Protein AF-A0A1Y1RGI3-F1 (afdb_monomer)

Secondary structure (DSSP, 8-state):
----HHHHHHHHHHHHHHH--TTEEEEEEE--SS-SS---EEEEEETTEEEEEEE-SSSSSS-SEEEEE-SSSEEEEEE-SSSSSS---

Solvent-accessible surface area (backbone atoms only — not comparable to full-atom values): 5340 Å² total; per-residue (Å²): 132,87,77,40,43,70,61,55,46,54,51,48,54,56,49,48,64,70,68,48,60,104,49,69,74,41,75,48,74,38,62,83,67,85,81,77,81,53,64,30,35,39,39,36,23,42,92,91,38,73,38,33,39,39,30,24,90,81,75,75,88,51,71,32,31,39,37,37,36,56,98,91,40,85,72,44,78,48,38,28,91,81,73,80,48,47,63,78,114

Structure (mmCIF, N/CA/C/O backbone):
data_AF-A0A1Y1RGI3-F1
#
_entry.id   AF-A0A1Y1RGI3-F1
#
loop_
_atom_site.group_PDB
_atom_site.id
_atom_site.type_symbol
_atom_site.label_atom_id
_atom_site.label_alt_id
_atom_site.label_comp_id
_atom_site.label_asym_id
_atom_site.label_entity_id
_atom_site.label_seq_id
_atom_site.pdbx_PDB_ins_code
_atom_site.Cartn_x
_atom_site.Cartn_y
_atom_site.Cartn_z
_atom_site.occupancy
_atom_site.B_iso_or_equiv
_atom_site.auth_seq_id
_atom_site.auth_comp_id
_atom_site.auth_asym_id
_atom_site.auth_atom_id
_atom_site.pdbx_PDB_model_num
ATOM 1 N N . MET A 1 1 ? -1.101 -26.466 -1.959 1.00 39.41 1 MET A N 1
ATOM 2 C CA . MET A 1 1 ? -1.438 -25.714 -3.185 1.00 39.41 1 MET A CA 1
ATOM 3 C C . MET A 1 1 ? -0.964 -24.286 -2.947 1.00 39.41 1 MET A C 1
ATOM 5 O O . MET A 1 1 ? -1.512 -23.651 -2.060 1.00 39.41 1 MET A O 1
ATOM 9 N N . LYS A 1 2 ? 0.129 -23.837 -3.579 1.00 51.06 2 LYS A N 1
ATOM 10 C CA . LYS A 1 2 ? 0.631 -22.465 -3.383 1.00 51.06 2 LYS A CA 1
ATOM 11 C C . LYS A 1 2 ? -0.252 -21.534 -4.214 1.00 51.06 2 LYS A C 1
ATOM 13 O O . LYS A 1 2 ? -0.182 -21.584 -5.440 1.00 51.06 2 LYS A O 1
ATOM 18 N N . LEU A 1 3 ? -1.155 -20.796 -3.571 1.00 53.62 3 LEU A N 1
ATOM 19 C CA . LEU A 1 3 ? -1.925 -19.763 -4.261 1.00 53.62 3 LEU A CA 1
ATOM 20 C C . LEU A 1 3 ? -0.972 -18.618 -4.614 1.00 53.62 3 LEU A C 1
ATOM 22 O O . LEU A 1 3 ? -0.212 -18.165 -3.765 1.00 53.62 3 LEU A O 1
ATOM 26 N N . ARG A 1 4 ? -0.998 -18.197 -5.878 1.00 69.88 4 ARG A N 1
ATOM 27 C CA . ARG A 1 4 ? -0.234 -17.051 -6.386 1.00 69.88 4 ARG A CA 1
ATOM 28 C C . ARG A 1 4 ? -0.975 -15.772 -5.997 1.00 69.88 4 ARG A C 1
ATOM 30 O O . ARG A 1 4 ? -2.209 -15.785 -6.015 1.00 69.88 4 ARG A O 1
ATOM 37 N N . ILE A 1 5 ? -0.259 -14.690 -5.698 1.00 67.69 5 ILE A N 1
ATOM 38 C CA . ILE A 1 5 ? -0.819 -13.382 -5.307 1.00 67.69 5 ILE A CA 1
ATOM 39 C C . ILE A 1 5 ? -1.944 -12.951 -6.243 1.00 67.69 5 ILE A C 1
ATOM 41 O O . ILE A 1 5 ? -3.052 -12.684 -5.790 1.00 67.69 5 ILE A O 1
ATOM 45 N N . VAL A 1 6 ? -1.713 -13.042 -7.555 1.00 64.31 6 VAL A N 1
ATOM 46 C CA . VAL A 1 6 ? -2.693 -12.685 -8.596 1.00 64.31 6 VAL A CA 1
ATOM 47 C C . VAL A 1 6 ? -4.032 -13.409 -8.405 1.00 64.31 6 VAL A C 1
ATOM 49 O O . VAL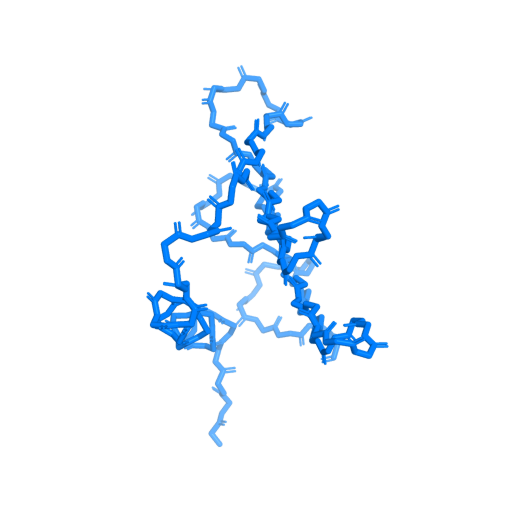 A 1 6 ?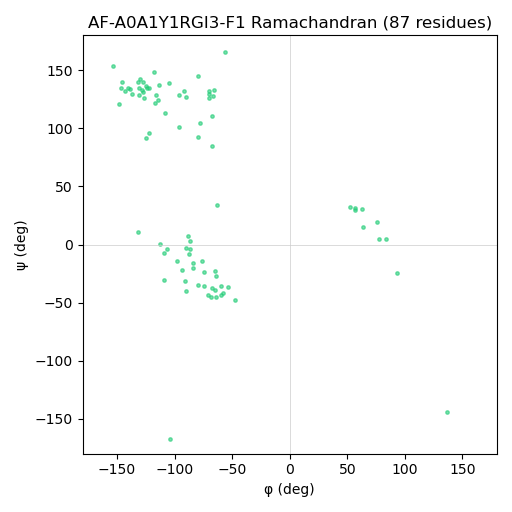 -5.105 -12.852 -8.622 1.00 64.31 6 VAL A O 1
ATOM 52 N N . GLN A 1 7 ? -3.982 -14.662 -7.960 1.00 64.88 7 GLN A N 1
ATOM 53 C CA . GLN A 1 7 ? -5.158 -15.507 -7.786 1.00 64.88 7 GLN A CA 1
ATOM 54 C C . GLN A 1 7 ? -5.900 -15.194 -6.483 1.00 64.88 7 GLN A C 1
ATOM 56 O O . GLN A 1 7 ? -7.127 -15.239 -6.455 1.00 64.88 7 GLN A O 1
ATOM 61 N N . PHE A 1 8 ? -5.172 -14.834 -5.423 1.00 68.31 8 PHE A N 1
ATOM 62 C CA . PHE A 1 8 ? -5.763 -14.353 -4.173 1.00 68.31 8 PHE A CA 1
ATOM 63 C C . PHE A 1 8 ? -6.428 -12.984 -4.375 1.00 68.31 8 PHE A C 1
ATOM 65 O O . PHE A 1 8 ? -7.532 -12.741 -3.896 1.00 68.31 8 PHE A O 1
ATOM 72 N N . MET A 1 9 ? -5.812 -12.131 -5.190 1.00 66.25 9 MET A N 1
ATOM 73 C CA . MET A 1 9 ? -6.303 -10.789 -5.492 1.00 66.25 9 MET A CA 1
ATOM 74 C C . MET A 1 9 ? -7.498 -10.773 -6.433 1.00 66.25 9 MET A C 1
ATOM 76 O O . MET A 1 9 ? -8.406 -9.980 -6.213 1.00 66.25 9 MET A O 1
ATOM 80 N N . MET A 1 10 ? -7.575 -11.677 -7.417 1.00 66.44 10 MET A N 1
ATOM 81 C CA . MET A 1 10 ? -8.807 -11.857 -8.198 1.00 66.44 10 MET A CA 1
ATOM 82 C C . MET A 1 10 ? -9.994 -12.210 -7.297 1.00 66.44 10 MET A C 1
ATOM 84 O O . MET A 1 10 ? -11.090 -11.689 -7.486 1.00 66.44 10 MET A O 1
ATOM 88 N N . ILE A 1 11 ? -9.774 -13.078 -6.306 1.00 69.62 11 ILE A N 1
ATOM 89 C CA . ILE A 1 11 ? -10.818 -13.478 -5.361 1.00 69.62 11 ILE A CA 1
ATOM 90 C C . ILE A 1 11 ? -11.189 -12.299 -4.459 1.00 69.62 11 ILE A C 1
ATOM 92 O O . ILE A 1 11 ? -12.371 -12.021 -4.291 1.00 69.62 11 ILE A O 1
ATOM 96 N N . ILE A 1 12 ? -10.205 -11.567 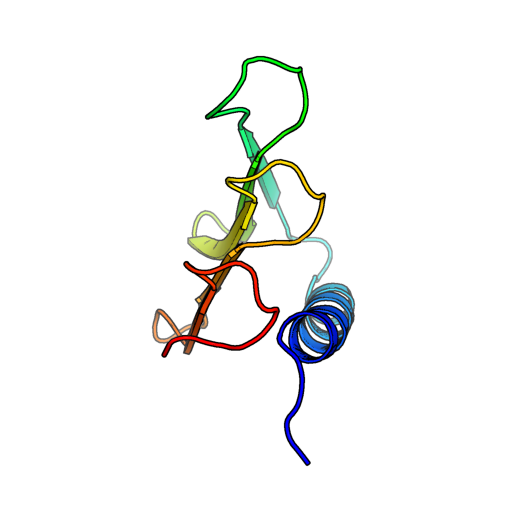-3.932 1.00 67.12 12 ILE A N 1
ATOM 97 C CA . ILE A 1 12 ? -10.451 -10.392 -3.089 1.00 67.12 12 ILE A CA 1
ATOM 98 C C . ILE A 1 12 ? -11.163 -9.281 -3.863 1.00 67.12 12 ILE A C 1
ATOM 100 O O . ILE A 1 12 ? -12.145 -8.753 -3.362 1.00 67.12 12 ILE A O 1
ATOM 104 N N . SER A 1 13 ? -10.743 -8.967 -5.090 1.00 64.81 13 SER A N 1
ATOM 105 C CA . SER A 1 13 ? -11.408 -7.991 -5.963 1.00 64.81 13 SER A CA 1
ATOM 106 C C . SER A 1 13 ? -12.858 -8.392 -6.252 1.00 64.81 13 SER A C 1
ATOM 108 O O . SER A 1 13 ? -13.765 -7.567 -6.144 1.00 64.81 13 SER A O 1
ATOM 110 N N . LEU A 1 14 ? -13.105 -9.675 -6.530 1.00 69.62 14 LEU A N 1
ATOM 111 C CA . LEU A 1 14 ? -14.454 -10.194 -6.745 1.00 69.62 14 LEU A CA 1
ATOM 112 C C . LEU A 1 14 ? -15.313 -10.109 -5.472 1.00 69.62 14 LEU A C 1
ATOM 114 O O . LEU A 1 14 ? -16.487 -9.758 -5.554 1.00 69.62 14 LEU A O 1
ATOM 118 N N . VAL A 1 15 ? -14.743 -10.379 -4.296 1.00 66.06 15 VAL A N 1
ATOM 119 C CA . VAL A 1 15 ? -15.442 -10.269 -3.004 1.00 66.06 15 VAL A CA 1
ATOM 120 C C . VAL A 1 15 ? -15.699 -8.803 -2.633 1.00 66.06 15 VAL A C 1
ATOM 122 O O . VAL A 1 15 ? -16.820 -8.462 -2.265 1.00 66.06 15 VAL A O 1
ATOM 125 N N . LEU A 1 16 ? -14.721 -7.914 -2.823 1.00 62.94 16 LEU A N 1
ATOM 126 C CA . LEU A 1 16 ? -14.864 -6.460 -2.673 1.00 62.94 16 LEU A CA 1
ATOM 127 C C . LEU A 1 16 ? -15.926 -5.895 -3.615 1.00 62.94 16 LEU A C 1
ATOM 129 O O . LEU A 1 16 ? -16.665 -5.008 -3.214 1.00 62.94 16 LEU A O 1
ATOM 133 N N . SER A 1 17 ? -16.066 -6.433 -4.831 1.00 61.81 17 SER A N 1
ATOM 134 C CA . SER A 1 17 ? -17.114 -5.997 -5.763 1.00 61.81 17 SER A CA 1
ATOM 135 C C . SER A 1 17 ? -18.534 -6.290 -5.254 1.00 61.81 17 SER A C 1
ATOM 137 O O . SER A 1 17 ? -19.471 -5.582 -5.609 1.00 61.81 17 SER A O 1
ATOM 139 N N . GLN A 1 18 ? -18.695 -7.313 -4.405 1.00 61.50 18 GLN A N 1
ATOM 140 C CA . GLN A 1 18 ? -19.970 -7.687 -3.780 1.00 61.50 18 GLN A CA 1
ATOM 141 C C . GLN A 1 18 ? -20.187 -6.989 -2.435 1.00 61.50 18 GLN A C 1
ATOM 143 O O . GLN A 1 18 ? -21.324 -6.725 -2.049 1.00 61.50 18 GLN A O 1
ATOM 148 N N . LEU A 1 19 ? -19.091 -6.710 -1.726 1.00 54.34 19 LEU A N 1
ATOM 149 C CA . LEU A 1 19 ? -19.054 -5.951 -0.478 1.00 54.34 19 LEU A CA 1
ATOM 150 C C . LEU A 1 19 ? -18.953 -4.447 -0.698 1.00 54.34 19 LEU A C 1
ATOM 152 O O . LEU A 1 19 ? -18.863 -3.728 0.284 1.00 54.34 19 LEU A O 1
ATOM 156 N N . ALA A 1 20 ? -18.966 -3.970 -1.940 1.00 54.97 20 ALA A N 1
ATOM 157 C CA . ALA A 1 20 ? -19.235 -2.584 -2.248 1.00 54.97 20 ALA A CA 1
ATOM 158 C C . ALA A 1 20 ? -20.760 -2.409 -2.192 1.00 54.97 20 ALA A C 1
ATOM 160 O O . ALA A 1 20 ? -21.435 -2.614 -3.209 1.00 54.97 20 ALA A O 1
ATOM 161 N N . PRO A 1 21 ? -21.364 -2.012 -1.050 1.00 50.44 21 PRO A N 1
ATOM 162 C CA . PRO A 1 21 ? -22.626 -1.308 -1.154 1.00 50.44 21 PRO A CA 1
ATOM 163 C C . PRO A 1 21 ? -22.376 -0.090 -2.054 1.00 50.44 21 PRO A C 1
ATOM 165 O O . PRO A 1 21 ? -21.239 0.297 -2.326 1.00 50.44 21 PRO A O 1
ATOM 168 N N . ALA A 1 22 ? -23.434 0.541 -2.538 1.00 52.34 22 ALA A N 1
ATOM 169 C CA . ALA A 1 22 ? -23.384 1.743 -3.370 1.00 52.34 22 ALA A CA 1
ATOM 170 C C . ALA A 1 22 ? -22.773 2.995 -2.663 1.00 52.34 22 ALA A C 1
ATOM 172 O O . ALA A 1 22 ? -23.220 4.112 -2.897 1.00 52.34 22 ALA A O 1
ATOM 173 N N . PHE A 1 23 ? -21.785 2.804 -1.781 1.00 49.78 23 PHE A N 1
ATOM 174 C CA . PHE A 1 23 ? -21.210 3.708 -0.790 1.00 49.78 23 PHE A CA 1
ATOM 175 C C . PHE A 1 23 ? -19.666 3.757 -0.804 1.00 49.78 23 PHE A C 1
ATOM 177 O O . PHE A 1 23 ? -19.076 4.382 0.076 1.00 49.78 23 PHE A O 1
ATOM 184 N N . ALA A 1 24 ? -18.990 3.177 -1.808 1.00 55.38 24 ALA A N 1
ATOM 185 C CA . ALA A 1 24 ? -17.590 3.514 -2.088 1.00 55.38 24 ALA A CA 1
ATOM 186 C C . ALA A 1 24 ? -17.525 4.971 -2.584 1.00 55.38 24 ALA A C 1
ATOM 188 O O . ALA A 1 24 ? -17.613 5.258 -3.776 1.00 55.38 24 ALA A O 1
ATOM 189 N N . GLU A 1 25 ? -17.474 5.904 -1.637 1.00 61.66 25 GLU A N 1
ATOM 190 C CA . GLU A 1 25 ? -17.656 7.338 -1.872 1.00 61.66 25 GLU A CA 1
ATOM 191 C C . GLU A 1 25 ? -16.429 7.967 -2.542 1.00 61.66 25 GLU A C 1
ATOM 193 O O . GLU A 1 25 ? -16.541 8.992 -3.218 1.00 61.66 25 GLU A O 1
ATOM 198 N N . LYS A 1 26 ? -15.249 7.352 -2.387 1.00 67.94 26 LYS A N 1
ATOM 199 C CA . LYS A 1 26 ? -14.014 7.901 -2.939 1.00 67.94 26 LYS A CA 1
ATOM 200 C C . LYS A 1 26 ? -13.028 6.816 -3.344 1.00 67.94 26 LYS A C 1
ATOM 202 O O . LYS A 1 26 ? -12.569 6.041 -2.505 1.00 67.94 26 LYS A O 1
ATOM 207 N N . ILE A 1 27 ? -12.672 6.830 -4.625 1.00 74.94 27 ILE A N 1
ATOM 208 C CA . ILE A 1 27 ? -11.491 6.147 -5.141 1.00 74.94 27 ILE A CA 1
ATOM 209 C C . ILE A 1 27 ? -10.484 7.239 -5.491 1.00 74.94 27 ILE A C 1
ATOM 211 O O . ILE A 1 27 ? -10.740 8.070 -6.365 1.00 74.94 27 ILE A O 1
ATOM 215 N N . GLU A 1 28 ? -9.369 7.295 -4.768 1.00 79.00 28 GLU A N 1
ATOM 216 C CA . GLU A 1 28 ? -8.253 8.167 -5.137 1.00 79.00 28 GLU A CA 1
ATOM 217 C C . GLU A 1 28 ? -7.316 7.400 -6.054 1.00 79.00 28 GLU A C 1
ATOM 219 O O . GLU A 1 28 ? -6.903 6.300 -5.710 1.00 79.00 28 GLU A O 1
ATOM 224 N N . HIS A 1 29 ? -7.010 7.980 -7.211 1.00 77.62 29 HIS A N 1
ATOM 225 C CA . HIS A 1 29 ? -6.066 7.442 -8.181 1.00 77.62 29 HIS A CA 1
ATOM 226 C C . HIS A 1 29 ? -4.893 8.411 -8.235 1.00 77.62 29 HIS A C 1
ATOM 228 O O . HIS A 1 29 ? -5.098 9.606 -8.483 1.00 77.62 29 HIS A O 1
ATOM 234 N N . LYS A 1 30 ? -3.681 7.924 -8.000 1.00 74.75 30 LYS A N 1
ATOM 235 C CA . LYS A 1 30 ? -2.475 8.742 -8.107 1.00 74.75 30 LYS A CA 1
ATOM 236 C C . LYS A 1 30 ? -1.479 8.047 -9.024 1.00 74.75 30 LYS A C 1
ATOM 238 O O . LYS A 1 30 ? -1.386 6.832 -8.986 1.00 74.75 30 LYS A O 1
ATOM 243 N N . ASP A 1 31 ? -0.816 8.844 -9.854 1.00 71.00 31 ASP A N 1
ATOM 244 C CA . ASP A 1 31 ? 0.419 8.498 -10.565 1.00 71.00 31 ASP A CA 1
ATOM 245 C C . ASP A 1 31 ? 1.551 9.057 -9.691 1.00 71.00 31 ASP A C 1
ATOM 247 O O . ASP A 1 31 ? 1.731 10.276 -9.565 1.00 71.00 31 ASP A O 1
ATOM 251 N N . MET A 1 32 ? 2.190 8.181 -8.924 1.00 64.62 32 MET A N 1
ATOM 252 C CA . MET A 1 32 ? 3.313 8.487 -8.049 1.00 64.62 32 MET A CA 1
ATOM 253 C C . MET A 1 32 ? 4.655 8.248 -8.755 1.00 64.62 32 MET A C 1
ATOM 255 O O . MET A 1 32 ? 5.656 8.848 -8.338 1.00 64.62 32 MET A O 1
ATOM 259 N N . LYS A 1 33 ? 4.700 7.423 -9.811 1.00 58.75 33 LYS A N 1
ATOM 260 C CA . LYS A 1 33 ? 5.911 7.046 -10.540 1.00 58.75 33 LYS A CA 1
ATOM 261 C C . LYS A 1 33 ? 5.740 6.991 -12.054 1.00 58.75 33 LYS A C 1
ATOM 263 O O . LYS A 1 33 ? 4.900 6.312 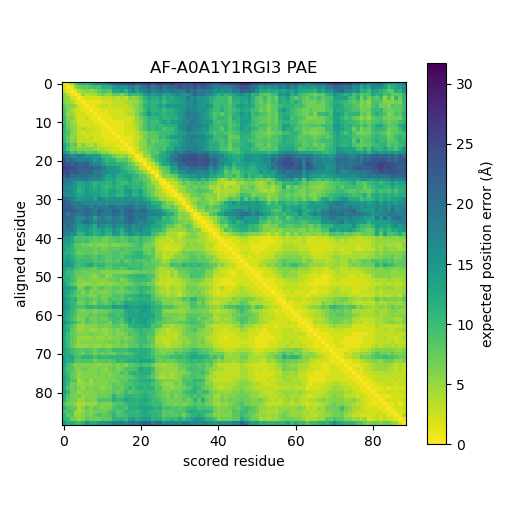-12.617 1.00 58.75 33 LYS A O 1
ATOM 268 N N . GLY A 1 34 ? 6.725 7.592 -12.719 1.00 60.97 34 GLY A N 1
ATOM 269 C CA . GLY A 1 34 ? 6.906 7.489 -14.164 1.00 60.97 34 GLY A CA 1
ATOM 270 C C . GLY A 1 34 ? 6.232 8.614 -14.934 1.00 60.97 34 GLY A C 1
ATOM 271 O O . GLY A 1 34 ? 6.743 8.971 -15.996 1.00 60.97 34 GLY A O 1
ATOM 272 N N . ASN A 1 35 ? 5.189 9.245 -14.370 1.00 57.12 35 ASN A N 1
ATOM 273 C CA . ASN A 1 35 ? 4.454 10.328 -15.026 1.00 57.12 35 ASN A CA 1
ATOM 274 C C . ASN A 1 35 ? 3.989 9.893 -16.433 1.00 57.12 35 ASN A C 1
ATOM 276 O O . ASN A 1 35 ? 3.987 10.688 -17.380 1.00 57.12 35 ASN A O 1
ATOM 280 N N . ASP A 1 36 ? 3.697 8.595 -16.567 1.00 66.31 36 ASP A N 1
ATOM 281 C CA . ASP A 1 36 ? 3.281 7.929 -17.798 1.00 66.31 36 ASP A CA 1
ATOM 282 C C . ASP A 1 36 ? 1.758 8.019 -17.992 1.00 66.31 36 ASP A C 1
ATOM 284 O O . ASP A 1 36 ? 1.236 7.632 -19.042 1.00 66.31 36 ASP A O 1
ATOM 288 N N . GLY A 1 37 ? 1.059 8.601 -17.009 1.00 58.44 37 GLY A N 1
ATOM 289 C CA . GLY A 1 37 ? -0.378 8.805 -17.016 1.00 58.44 37 GLY A CA 1
ATOM 290 C C . GLY A 1 37 ? -1.168 7.585 -16.550 1.00 58.44 37 GLY A C 1
ATOM 291 O O . GLY A 1 37 ? -2.402 7.631 -16.603 1.00 58.44 37 GLY A O 1
ATOM 292 N N . LYS A 1 38 ? -0.508 6.510 -16.101 1.00 64.88 38 LYS A N 1
ATOM 293 C CA . LYS A 1 38 ? -1.160 5.386 -15.430 1.00 64.88 38 LYS A CA 1
ATOM 294 C C . LYS A 1 38 ? -1.145 5.638 -13.924 1.00 64.88 38 LYS A C 1
ATOM 296 O O . LYS A 1 38 ? -0.134 6.014 -13.349 1.00 64.88 38 LYS A O 1
ATOM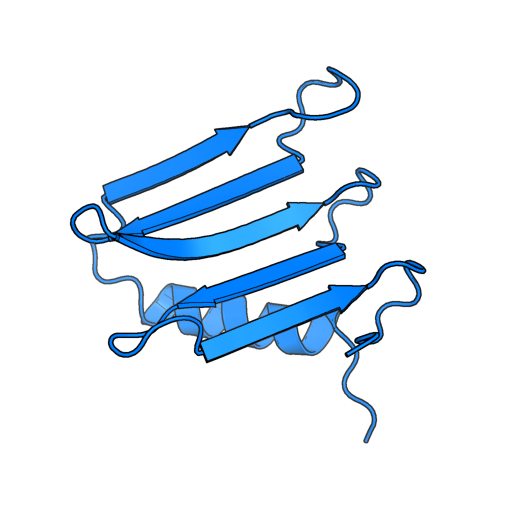 301 N N . ALA A 1 39 ? -2.298 5.459 -13.283 1.00 63.19 39 ALA A N 1
ATOM 302 C CA . ALA A 1 39 ? -2.325 5.424 -11.829 1.00 63.19 39 ALA A CA 1
ATOM 303 C C . ALA A 1 39 ? -1.560 4.176 -11.374 1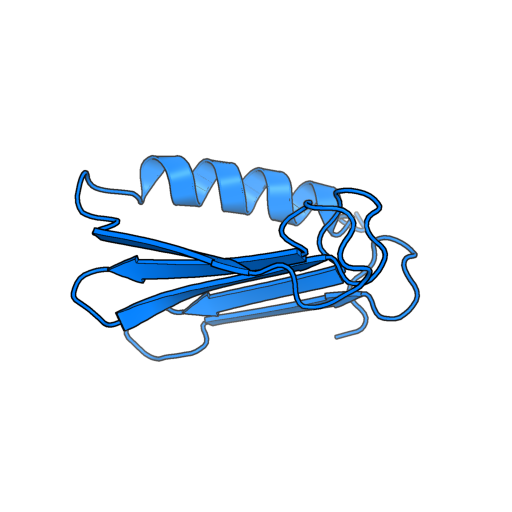.00 63.19 39 ALA A C 1
ATOM 305 O O . ALA A 1 39 ? -1.790 3.107 -11.929 1.00 63.19 39 ALA A O 1
ATOM 306 N N . ASP A 1 40 ? -0.668 4.335 -10.406 1.00 74.44 40 ASP A N 1
ATOM 307 C CA . ASP A 1 40 ? 0.097 3.272 -9.750 1.00 74.44 40 ASP A CA 1
ATOM 308 C C . ASP A 1 40 ? -0.377 3.058 -8.304 1.00 74.44 40 ASP A C 1
ATOM 310 O O . ASP A 1 40 ? 0.020 2.103 -7.645 1.00 74.44 40 ASP A O 1
ATOM 314 N N . HIS A 1 41 ? -1.259 3.930 -7.810 1.00 82.06 41 HIS A N 1
ATOM 315 C CA . HIS A 1 41 ? -1.771 3.898 -6.451 1.00 82.06 41 HIS A CA 1
ATOM 316 C C . HIS A 1 41 ? -3.276 4.154 -6.410 1.00 82.06 41 HIS A C 1
ATOM 318 O O . HIS A 1 41 ? -3.761 5.170 -6.928 1.00 82.06 41 HIS A O 1
ATOM 324 N N . TRP A 1 42 ? -4.004 3.275 -5.720 1.00 84.19 42 TRP A N 1
ATOM 325 C CA . TRP A 1 42 ? -5.441 3.398 -5.509 1.00 84.19 42 TRP A CA 1
ATOM 326 C C . TRP A 1 42 ? -5.797 3.286 -4.035 1.00 84.19 42 TRP A C 1
ATOM 328 O O . TRP A 1 42 ? -5.408 2.334 -3.361 1.00 84.19 42 TRP A O 1
ATOM 338 N N . ILE A 1 43 ? -6.606 4.228 -3.551 1.00 84.31 43 ILE A N 1
ATOM 339 C CA . ILE A 1 43 ? -7.185 4.185 -2.205 1.00 84.31 43 ILE A CA 1
ATOM 340 C C . ILE A 1 43 ? -8.696 4.105 -2.333 1.00 84.31 43 ILE A C 1
ATOM 342 O O . ILE A 1 43 ? -9.329 5.014 -2.869 1.00 84.31 43 ILE A O 1
ATOM 346 N N . PHE A 1 44 ? -9.272 3.058 -1.762 1.00 83.06 44 PHE A N 1
ATOM 347 C CA . PHE A 1 44 ? -10.710 2.900 -1.615 1.00 83.06 44 PHE A CA 1
ATOM 348 C C . PHE A 1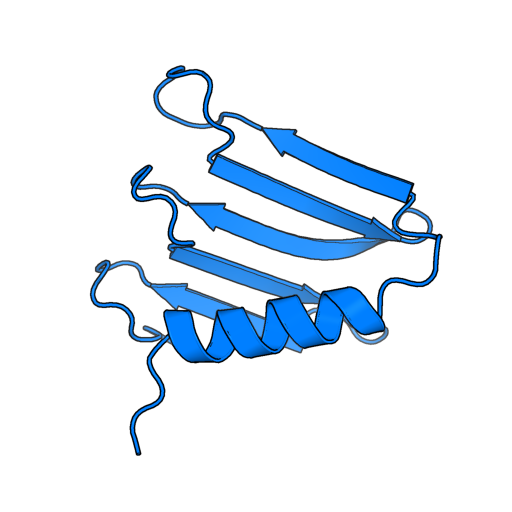 44 ? -11.111 3.374 -0.224 1.00 83.06 44 PHE A C 1
ATOM 350 O O . PHE A 1 44 ? -10.523 2.948 0.775 1.00 83.06 44 PHE A O 1
ATOM 357 N N . SER A 1 45 ? -12.102 4.261 -0.150 1.00 81.88 45 SER A N 1
ATOM 358 C CA . SER A 1 45 ? -12.648 4.743 1.119 1.00 81.88 45 SER A CA 1
ATOM 359 C C . SER A 1 45 ? -14.172 4.664 1.171 1.00 81.88 45 SER A C 1
ATOM 361 O O . SER A 1 45 ? -14.854 4.970 0.192 1.00 81.88 45 SER A O 1
ATOM 363 N N . GLU A 1 46 ? -14.692 4.323 2.347 1.00 81.00 46 GLU A N 1
ATOM 364 C CA . GLU A 1 46 ? -16.119 4.299 2.673 1.00 81.00 46 GLU A CA 1
ATOM 365 C C . GLU A 1 46 ? -16.360 5.136 3.938 1.00 81.00 46 GLU A C 1
ATOM 367 O O . GLU A 1 46 ? -15.680 4.966 4.953 1.00 81.00 46 GLU A O 1
ATOM 372 N N . GLY A 1 47 ? -17.278 6.109 3.872 1.00 79.19 47 GLY A N 1
ATOM 373 C CA . GLY A 1 47 ? -17.583 6.996 5.004 1.00 79.19 47 GLY A CA 1
ATOM 374 C C . GLY A 1 47 ? -16.365 7.760 5.546 1.00 79.19 47 GLY A C 1
ATOM 375 O O . GLY A 1 47 ? -16.259 7.994 6.751 1.00 79.19 47 GLY A O 1
ATOM 376 N N . GLY A 1 48 ? -15.406 8.091 4.673 1.00 78.69 48 GLY A N 1
ATOM 377 C CA . GLY A 1 48 ? -14.152 8.764 5.033 1.00 78.69 48 GLY A CA 1
ATOM 378 C C . GLY A 1 48 ? -13.081 7.866 5.668 1.00 78.69 48 GLY A C 1
ATOM 379 O O . GLY A 1 48 ? -12.035 8.376 6.073 1.00 78.69 48 GLY A O 1
ATOM 380 N N . LYS A 1 49 ? -13.304 6.549 5.754 1.00 81.31 49 LYS A N 1
ATOM 381 C CA . LYS A 1 49 ? -12.318 5.573 6.238 1.00 81.31 49 LYS A CA 1
ATOM 382 C C . LYS A 1 49 ? -11.736 4.781 5.076 1.00 81.31 49 LYS A C 1
ATOM 384 O O . LYS A 1 49 ? -12.476 4.367 4.191 1.00 81.31 49 LYS A O 1
ATOM 389 N N . LYS A 1 50 ? -10.423 4.540 5.101 1.00 83.62 50 LYS A N 1
ATOM 390 C CA . LYS A 1 50 ? -9.758 3.659 4.132 1.00 83.62 50 LYS A CA 1
ATOM 391 C C . LYS A 1 50 ? -10.238 2.226 4.338 1.00 83.62 50 LYS A C 1
ATOM 393 O O . LYS A 1 50 ? -10.175 1.736 5.460 1.00 83.62 50 LYS A O 1
ATOM 398 N N . VAL A 1 51 ? -10.689 1.588 3.264 1.00 86.81 51 VAL A N 1
ATOM 399 C CA . VAL A 1 51 ? -11.117 0.180 3.246 1.00 86.81 51 VAL A CA 1
ATOM 400 C C . VAL A 1 51 ? -10.137 -0.694 2.475 1.00 86.81 51 VAL A C 1
ATOM 402 O O . VAL A 1 51 ? -9.941 -1.853 2.823 1.00 86.81 51 VAL A O 1
ATOM 405 N N . ALA A 1 52 ? -9.463 -0.143 1.464 1.00 86.81 52 ALA A N 1
ATOM 406 C CA . ALA A 1 52 ? -8.409 -0.850 0.756 1.00 86.81 52 ALA A CA 1
ATOM 407 C C . ALA A 1 52 ? -7.389 0.110 0.138 1.00 86.81 52 ALA A C 1
ATOM 409 O O . ALA A 1 52 ? -7.722 1.250 -0.199 1.00 86.81 52 ALA A O 1
ATOM 410 N N . VAL A 1 53 ? -6.161 -0.373 -0.031 1.00 87.50 53 VAL A N 1
ATOM 411 C CA . VAL A 1 53 ? -5.082 0.302 -0.759 1.00 87.50 53 VAL A CA 1
ATOM 412 C C . VAL A 1 53 ? -4.457 -0.692 -1.731 1.00 87.50 53 VAL A C 1
ATOM 414 O O . VAL A 1 53 ? -4.304 -1.868 -1.403 1.00 87.50 53 VAL A O 1
ATOM 417 N N . TYR A 1 54 ? -4.126 -0.220 -2.926 1.00 85.31 54 TYR A N 1
ATOM 418 C CA . TYR A 1 54 ? -3.468 -0.980 -3.982 1.00 85.31 54 TYR A CA 1
ATOM 419 C C . TYR A 1 54 ? -2.286 -0.163 -4.502 1.00 85.31 54 TYR A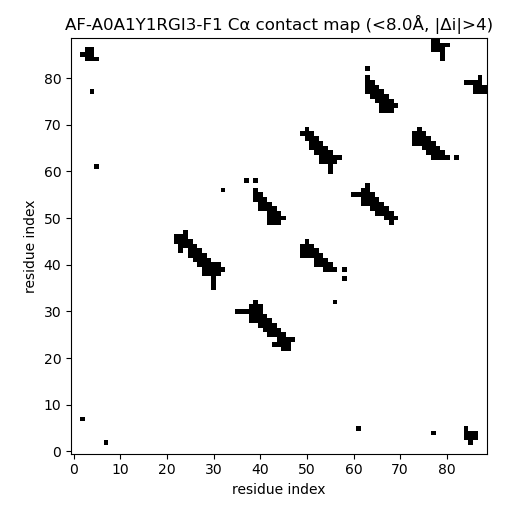 C 1
ATOM 421 O O . TYR A 1 54 ? -2.460 1.021 -4.799 1.00 85.31 54 TYR A O 1
ATOM 429 N N . ASP A 1 55 ? -1.135 -0.811 -4.677 1.00 85.50 55 ASP A N 1
ATOM 430 C CA . ASP A 1 55 ? 0.050 -0.235 -5.319 1.00 85.50 55 ASP A CA 1
ATOM 431 C C . ASP A 1 55 ? 0.580 -1.150 -6.432 1.00 85.50 55 ASP A C 1
ATOM 433 O O . ASP A 1 55 ? 0.781 -2.341 -6.195 1.00 85.50 55 ASP A O 1
ATOM 437 N N . ASP A 1 56 ? 0.882 -0.583 -7.597 1.00 82.25 56 ASP A N 1
ATOM 438 C CA . ASP A 1 56 ? 1.626 -1.187 -8.713 1.00 82.25 56 ASP A CA 1
ATOM 439 C C . ASP A 1 56 ? 2.852 -0.306 -9.002 1.00 82.25 56 ASP A C 1
ATOM 441 O O . ASP A 1 56 ? 2.760 0.709 -9.676 1.00 82.25 56 ASP A O 1
ATOM 445 N N . ASN A 1 57 ? 4.012 -0.652 -8.454 1.00 76.62 57 ASN A N 1
ATOM 446 C CA . ASN A 1 57 ? 5.227 0.163 -8.522 1.00 76.62 57 ASN A CA 1
ATOM 447 C C . ASN A 1 57 ? 6.084 -0.105 -9.766 1.00 76.62 57 ASN A C 1
ATOM 449 O O . ASN A 1 57 ? 7.093 0.591 -9.957 1.00 76.62 57 ASN A O 1
ATOM 453 N N . ASN A 1 58 ? 5.765 -1.134 -10.554 1.00 77.06 58 ASN A N 1
ATOM 454 C CA . ASN A 1 58 ? 6.535 -1.529 -11.734 1.00 77.06 58 ASN A CA 1
ATOM 455 C C . ASN A 1 58 ? 5.764 -1.306 -13.056 1.00 77.06 58 ASN A C 1
ATOM 457 O O . ASN A 1 58 ? 6.330 -1.534 -14.131 1.00 77.06 58 ASN A O 1
ATOM 461 N N . ASN A 1 59 ? 4.533 -0.789 -12.968 1.00 71.50 59 ASN A N 1
ATOM 462 C CA . ASN A 1 59 ? 3.610 -0.476 -14.058 1.00 71.50 59 ASN A CA 1
ATOM 463 C C . ASN A 1 59 ? 3.301 -1.695 -14.945 1.00 71.50 59 ASN A C 1
ATOM 465 O O . ASN A 1 59 ? 3.051 -1.547 -16.151 1.00 71.50 59 ASN A O 1
ATOM 469 N N . ASP A 1 60 ? 3.336 -2.903 -14.376 1.00 76.75 60 ASP A N 1
ATOM 470 C CA . ASP A 1 60 ? 3.011 -4.145 -15.079 1.00 76.75 60 ASP A CA 1
ATOM 471 C C . ASP A 1 60 ? 1.516 -4.502 -15.023 1.00 76.75 60 ASP A C 1
ATOM 473 O O . ASP A 1 60 ? 1.116 -5.571 -15.505 1.00 76.75 60 ASP A O 1
ATOM 477 N N . GLU A 1 61 ? 0.702 -3.586 -14.490 1.00 72.25 61 GLU A N 1
ATOM 478 C CA . GLU A 1 61 ? -0.737 -3.716 -14.267 1.00 72.25 61 GLU A CA 1
ATOM 479 C C . GLU A 1 61 ? -1.083 -4.820 -13.257 1.00 72.25 61 GLU A C 1
ATOM 481 O O . GLU A 1 61 ? -2.243 -5.236 -13.148 1.00 72.25 61 GLU A O 1
ATOM 486 N N . LYS A 1 62 ? -0.090 -5.291 -12.494 1.00 75.12 62 LYS A N 1
ATOM 487 C CA . LYS A 1 62 ? -0.269 -6.156 -11.337 1.00 75.12 62 LYS A CA 1
ATOM 488 C C . LYS A 1 62 ? 0.139 -5.385 -10.085 1.00 75.12 62 LYS A C 1
ATOM 490 O O . LYS A 1 62 ? 1.150 -4.699 -10.056 1.00 75.12 62 LYS A O 1
ATOM 495 N N . PRO A 1 63 ? -0.647 -5.501 -9.015 1.00 73.88 63 PRO A N 1
ATOM 496 C CA . PRO A 1 63 ? -0.270 -4.891 -7.757 1.00 73.88 63 PRO A CA 1
ATOM 497 C C . PRO A 1 63 ? 0.913 -5.626 -7.138 1.00 73.88 63 PRO A C 1
ATOM 499 O O . PRO A 1 63 ? 0.874 -6.843 -6.941 1.00 73.88 63 PRO A O 1
ATOM 502 N N . ASP A 1 64 ? 1.894 -4.850 -6.715 1.00 81.81 64 ASP A N 1
ATOM 503 C CA . ASP A 1 64 ? 2.984 -5.300 -5.858 1.00 81.81 64 ASP A CA 1
ATOM 504 C C . ASP A 1 64 ? 2.576 -5.277 -4.384 1.00 81.81 64 ASP A C 1
ATOM 506 O O . ASP A 1 64 ? 3.2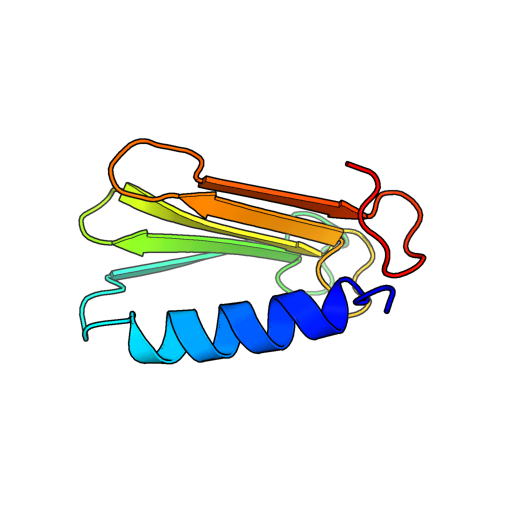13 -5.890 -3.531 1.00 81.81 64 ASP A O 1
ATOM 510 N N . SER A 1 65 ? 1.544 -4.503 -4.049 1.00 86.12 65 SER A N 1
ATOM 511 C CA . SER A 1 65 ? 1.115 -4.287 -2.676 1.00 86.12 65 SER A CA 1
ATOM 512 C C . SER A 1 65 ? -0.397 -4.134 -2.590 1.00 86.12 65 SER A C 1
ATOM 514 O O . SER A 1 65 ? -1.040 -3.519 -3.446 1.00 86.12 65 SER A O 1
ATOM 516 N N . PHE A 1 66 ? -0.975 -4.737 -1.552 1.00 86.19 66 PHE A N 1
ATOM 517 C CA . PHE A 1 66 ? -2.388 -4.603 -1.243 1.00 86.19 66 PHE A CA 1
ATOM 518 C C . PHE A 1 66 ? -2.640 -4.637 0.252 1.00 86.19 66 PHE A C 1
ATOM 520 O O . PHE A 1 66 ? -2.147 -5.505 0.975 1.00 86.19 66 PHE A O 1
ATOM 527 N N . GLU A 1 67 ? -3.465 -3.705 0.698 1.00 88.69 67 GLU A N 1
ATOM 528 C CA . GLU A 1 67 ? -3.928 -3.607 2.070 1.00 88.69 67 GLU A CA 1
ATOM 529 C C . GLU A 1 67 ? -5.449 -3.616 2.079 1.00 88.69 67 GLU A C 1
ATOM 531 O O . GLU A 1 67 ? -6.083 -2.889 1.316 1.00 88.69 67 GLU A O 1
ATOM 536 N N . TYR A 1 68 ? -6.038 -4.402 2.972 1.00 86.00 68 TYR A N 1
ATOM 537 C CA . TYR A 1 68 ? -7.467 -4.364 3.252 1.00 86.00 68 TYR A CA 1
ATOM 538 C C . TYR A 1 68 ? -7.692 -4.078 4.728 1.00 86.00 68 TYR A C 1
ATOM 540 O O . TYR A 1 68 ? -7.042 -4.665 5.598 1.00 86.00 68 TYR A O 1
ATOM 548 N N . TYR A 1 69 ? -8.625 -3.172 4.984 1.00 85.81 69 TYR A N 1
ATOM 549 C CA . TYR A 1 69 ? -8.966 -2.683 6.302 1.00 85.81 69 TYR A CA 1
ATOM 550 C C . TYR A 1 69 ? -10.402 -3.082 6.629 1.00 85.81 69 TYR A C 1
ATOM 552 O O . TYR A 1 69 ? -11.317 -2.832 5.844 1.00 85.81 69 TYR A O 1
ATOM 560 N N . ASP A 1 70 ? -10.592 -3.691 7.792 1.00 83.06 70 ASP A N 1
ATOM 561 C CA . ASP A 1 70 ? -11.908 -3.966 8.352 1.00 83.06 70 ASP A CA 1
ATOM 562 C C . ASP A 1 70 ? -12.238 -2.975 9.485 1.00 83.06 70 ASP A C 1
ATOM 564 O O . ASP A 1 70 ? -11.590 -1.938 9.656 1.00 83.06 70 ASP A O 1
ATOM 568 N N . ASN A 1 71 ? -13.286 -3.269 10.257 1.00 80.75 71 ASN A N 1
ATOM 569 C CA . ASN A 1 71 ? -13.711 -2.411 11.363 1.00 80.75 71 ASN A CA 1
ATOM 570 C C . ASN A 1 71 ? -12.677 -2.308 12.500 1.00 80.75 71 ASN A C 1
ATOM 572 O O . ASN A 1 71 ? -12.713 -1.322 13.241 1.00 80.75 71 ASN A O 1
ATOM 576 N N . ASP A 1 72 ? -11.782 -3.291 12.629 1.00 85.50 72 ASP A N 1
ATOM 577 C CA . ASP A 1 72 ? -10.783 -3.394 13.695 1.00 85.50 72 ASP A CA 1
ATOM 578 C C . ASP A 1 72 ? -9.402 -2.865 13.259 1.00 85.50 72 ASP A C 1
ATOM 580 O O . ASP A 1 72 ? -8.547 -2.586 14.106 1.00 85.50 72 ASP A O 1
ATOM 584 N N . GLY A 1 73 ? -9.183 -2.655 11.957 1.00 85.56 73 GLY A N 1
ATOM 585 C CA . GLY A 1 73 ? -7.975 -2.040 11.410 1.00 85.56 73 GLY A CA 1
ATOM 586 C C . GLY A 1 73 ? -7.457 -2.770 10.176 1.00 85.56 73 GLY A C 1
ATOM 587 O O . GLY A 1 73 ? -8.231 -3.220 9.342 1.00 85.56 73 GLY A O 1
ATOM 588 N N . LEU A 1 74 ? -6.133 -2.849 10.020 1.00 88.38 74 LEU A N 1
ATOM 589 C CA . LEU A 1 74 ? -5.514 -3.587 8.916 1.00 88.38 74 LEU A CA 1
ATOM 590 C C . LEU A 1 74 ? -5.784 -5.089 9.091 1.00 88.38 74 LEU A C 1
ATOM 592 O O . LEU A 1 74 ? -5.235 -5.718 9.994 1.00 88.38 74 LEU A O 1
ATOM 596 N N . TYR A 1 75 ? -6.611 -5.650 8.215 1.00 87.25 75 TYR A N 1
ATOM 597 C CA . TYR A 1 75 ? -6.999 -7.060 8.235 1.00 87.25 75 TYR A CA 1
ATOM 598 C C . TYR A 1 75 ? -6.048 -7.926 7.407 1.00 87.25 75 TYR A C 1
ATOM 600 O O . TYR A 1 75 ? -5.699 -9.041 7.795 1.00 87.25 75 TYR A O 1
ATOM 608 N N . LEU A 1 76 ? -5.626 -7.413 6.250 1.00 85.12 76 LEU A N 1
ATOM 609 C CA . LEU A 1 76 ? -4.765 -8.126 5.318 1.00 85.12 76 LEU A CA 1
ATOM 610 C C . LEU A 1 76 ? -3.741 -7.169 4.727 1.00 85.12 76 LEU A C 1
ATOM 612 O O . LEU A 1 76 ? -4.095 -6.086 4.268 1.00 85.12 76 LEU A O 1
ATOM 616 N N . HIS A 1 77 ? -2.492 -7.617 4.685 1.00 88.94 77 HIS A N 1
ATOM 617 C CA . HIS A 1 77 ? -1.423 -6.970 3.944 1.00 88.94 77 HIS A CA 1
ATOM 618 C C . HIS A 1 77 ? -0.704 -8.020 3.104 1.00 88.94 77 HIS A C 1
ATOM 620 O O . HIS A 1 77 ? -0.344 -9.088 3.603 1.00 88.94 77 HIS A O 1
ATOM 626 N N . ILE A 1 78 ? -0.557 -7.729 1.818 1.00 85.81 78 ILE A N 1
ATOM 627 C CA . ILE A 1 78 ? 0.158 -8.551 0.848 1.00 85.81 78 ILE A CA 1
ATOM 628 C C . ILE A 1 78 ? 1.205 -7.667 0.198 1.00 85.81 78 ILE A C 1
ATOM 630 O O . ILE A 1 78 ? 0.907 -6.529 -0.173 1.00 85.81 78 ILE A O 1
ATOM 634 N N . LYS A 1 79 ? 2.413 -8.206 0.049 1.00 87.31 79 LYS A N 1
ATOM 635 C CA . LYS A 1 79 ? 3.528 -7.515 -0.577 1.00 87.31 79 LYS A CA 1
ATOM 636 C C . LYS A 1 79 ? 4.372 -8.473 -1.410 1.00 87.31 79 LYS A C 1
ATOM 638 O O . LYS A 1 79 ? 4.769 -9.527 -0.923 1.00 87.31 79 LYS A O 1
ATOM 643 N N . ASP A 1 80 ? 4.670 -8.060 -2.630 1.00 84.31 80 ASP A N 1
ATOM 644 C CA . ASP A 1 80 ? 5.545 -8.719 -3.593 1.00 84.31 80 ASP A CA 1
ATOM 645 C C . ASP A 1 80 ? 6.627 -7.726 -4.031 1.00 84.31 80 ASP A C 1
ATOM 647 O O . ASP A 1 80 ? 6.447 -6.906 -4.926 1.00 84.31 80 ASP A O 1
ATOM 651 N N . THR A 1 81 ? 7.754 -7.731 -3.331 1.00 83.19 81 THR A N 1
ATOM 652 C CA . THR A 1 81 ? 8.880 -6.823 -3.592 1.00 83.19 81 THR A CA 1
ATOM 653 C C . THR A 1 81 ? 9.817 -7.320 -4.681 1.00 83.19 81 THR A C 1
ATOM 655 O O . THR A 1 81 ? 10.646 -6.545 -5.165 1.00 83.19 81 THR A O 1
ATOM 658 N N . ASN A 1 82 ? 9.730 -8.603 -5.037 1.00 84.44 82 ASN A N 1
ATOM 659 C CA . ASN A 1 82 ? 10.594 -9.232 -6.030 1.00 84.44 82 ASN A CA 1
ATOM 660 C C . ASN A 1 82 ? 9.870 -9.513 -7.364 1.00 84.44 82 ASN A C 1
ATOM 662 O O . ASN A 1 82 ? 10.526 -9.908 -8.333 1.00 84.44 82 ASN A O 1
ATOM 666 N N . TYR A 1 83 ? 8.563 -9.240 -7.418 1.00 80.06 83 TYR A N 1
ATOM 667 C CA . TYR A 1 83 ? 7.679 -9.360 -8.574 1.00 80.06 83 TYR A CA 1
ATOM 668 C C . TYR A 1 83 ? 7.538 -10.802 -9.089 1.00 80.06 83 TYR A C 1
ATOM 670 O O . TYR A 1 83 ? 7.363 -11.036 -10.292 1.00 80.06 83 TYR A O 1
ATOM 678 N N . ASP A 1 84 ? 7.644 -11.797 -8.202 1.00 82.44 84 ASP A N 1
ATOM 679 C CA . ASP A 1 84 ? 7.529 -13.218 -8.552 1.00 82.44 84 ASP A CA 1
ATOM 680 C C . ASP A 1 84 ? 6.087 -13.761 -8.465 1.00 82.44 84 ASP A C 1
ATOM 682 O O . ASP A 1 84 ? 5.803 -14.911 -8.845 1.00 82.44 84 ASP A O 1
ATOM 686 N N . GLY A 1 85 ? 5.146 -12.921 -8.033 1.00 76.88 85 GLY A N 1
ATOM 687 C CA . GLY A 1 85 ? 3.744 -13.251 -7.834 1.00 76.88 85 GLY A CA 1
ATOM 688 C C . GLY A 1 85 ? 3.484 -14.073 -6.571 1.00 76.88 85 GLY A C 1
ATOM 689 O O . GLY A 1 85 ? 2.443 -14.746 -6.501 1.00 76.88 85 GLY A O 1
ATOM 690 N N . GLN A 1 86 ? 4.401 -14.077 -5.603 1.00 80.25 86 GLN A N 1
ATOM 691 C CA . GLN A 1 86 ? 4.257 -14.689 -4.284 1.00 80.25 86 GLN A CA 1
ATOM 692 C C . GLN A 1 86 ? 4.346 -13.626 -3.188 1.00 80.25 86 GLN A C 1
ATOM 694 O O . GLN A 1 86 ? 5.017 -12.612 -3.320 1.00 80.25 86 GLN A O 1
ATOM 699 N N . ASN A 1 87 ? 3.630 -13.868 -2.088 1.00 81.25 87 ASN A N 1
ATOM 700 C CA . ASN A 1 87 ? 3.721 -12.992 -0.927 1.00 81.25 87 ASN A CA 1
ATOM 701 C C . ASN A 1 87 ? 5.081 -13.166 -0.272 1.00 81.25 87 ASN A C 1
ATOM 703 O O . ASN A 1 87 ? 5.452 -14.286 0.089 1.00 81.25 87 ASN A O 1
ATOM 707 N N . ASP A 1 88 ? 5.780 -12.053 -0.094 1.00 79.25 88 ASP A N 1
ATOM 708 C CA . ASP A 1 88 ? 7.022 -11.992 0.664 1.00 79.25 88 ASP A CA 1
ATOM 709 C C . ASP A 1 88 ? 6.772 -12.033 2.183 1.00 79.25 88 ASP A C 1
ATOM 711 O O . ASP A 1 88 ? 7.715 -12.241 2.950 1.00 79.25 88 ASP A O 1
ATOM 715 N N . GLN A 1 89 ? 5.521 -11.827 2.623 1.00 67.25 89 GLN A N 1
ATOM 716 C CA . GLN A 1 89 ? 5.101 -11.837 4.032 1.00 67.25 89 GLN A CA 1
ATOM 717 C C . GLN A 1 89 ? 4.354 -13.094 4.488 1.00 67.25 89 GLN A C 1
ATOM 719 O O . GLN A 1 89 ? 3.594 -13.700 3.696 1.00 67.25 89 GLN A O 1
#

Foldseek 3Di:
DQDFLVRVVVVVVVVVVVVDDVFQPDWDFDDPPDPPPHGQKIFTDGPNHTQKIFGDPPPPPDTQWIWGADPVGTPDIFGHPPPPRHGPD

Nearest PDB structures (foldseek):
  6wqc-assembly1_A  TM=3.816E-01  e=7.016E+00  Legionella hackeliae
  6wa9-assembly1_A  TM=4.427E-01  e=8.421E+00  Chlamydia pneumoniae

Sequence (89 aa):
MKLRIVQFMMIISLVLSQLAPAFAEKIEHKDMKGNDGKADHWIFSEGGKKVAVYDDNNNDEKPDSFEYYDNDGLYLHIKDTNYDGQNDQ

Mean predicted aligned error: 8.41 Å

Radius of gyration: 13.32 Å; Cα contacts (8 Å, |Δi|>4): 144; chains: 1; bounding box: 34×36×32 Å

pLDDT: mean 73.67, std 11.52, range [39.41, 88.94]